Protein AF-A0A969KVG0-F1 (afdb_monomer_lite)

Foldseek 3Di:
DAPCQVVVVDDPPVCPPVNPDDDADQAPLVRCCVRVNPVRSVVVVVVLVVLLVLLVVCLVVVLDDPVCNVVLVVLSVLLVVLNVCRHPDRPPPPPVSVVVNVVSSVVSNVRSVVSVPDDPDPPPPD

pLDDT: mean 79.39, std 16.19, range [47.97, 97.56]

Sequence (126 aa):
WGLGNYKFLYPARIIDPVYDKIFHPHNFWLLLASEAGLLVMISLTAVIGYICFRAVRSLVTKQLATGDRPLLLGYLFAFWGCVAFALFDVTFYDARINVLNWVILAAIYSFTESSVAKPIAPSMLC

Secondary structure (DSSP, 8-state):
----GGGGTS-GGGS-TT---PPPPSSHHHHHHHHT-HHHHHHHHHHHHHHHHHHHHHHHTT-S-TTHHHHHHHHHHHHHHHHHHHHH--SSSHHHHHHHHHHHHHHHHHHHHHHHHS--------

Radius of gyration: 20.55 Å; chains: 1; bounding box: 65×17×59 Å

Structure (mmCIF, N/CA/C/O backbone):
data_AF-A0A969KVG0-F1
#
_entry.id   AF-A0A969KVG0-F1
#
loop_
_atom_site.group_PDB
_atom_site.id
_atom_site.type_symbol
_atom_site.label_atom_id
_atom_site.label_alt_id
_atom_site.label_comp_id
_atom_site.label_asym_id
_atom_site.label_entity_id
_atom_site.label_seq_id
_atom_site.pdbx_PDB_ins_code
_atom_site.Cartn_x
_atom_site.Cartn_y
_atom_site.Cartn_z
_atom_site.occupancy
_atom_site.B_iso_or_equiv
_atom_site.auth_seq_id
_atom_site.auth_comp_id
_atom_site.auth_asym_id
_atom_site.auth_atom_id
_atom_site.pdbx_PDB_model_num
AT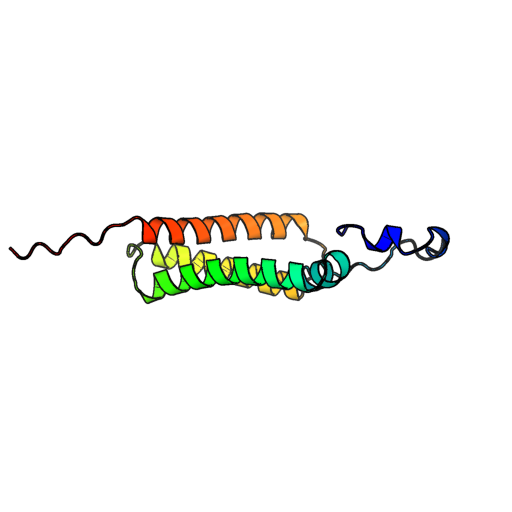OM 1 N N . TRP A 1 1 ? 16.335 -8.819 -12.833 1.00 52.75 1 TRP A N 1
ATOM 2 C CA . TRP A 1 1 ? 15.198 -8.457 -11.975 1.00 52.75 1 TRP A CA 1
ATOM 3 C C . TRP A 1 1 ? 14.264 -7.580 -12.794 1.00 52.75 1 TRP A C 1
ATOM 5 O O . TRP A 1 1 ? 14.773 -6.793 -13.581 1.00 52.75 1 TRP A O 1
ATOM 15 N N . GLY A 1 2 ? 12.952 -7.820 -12.721 1.00 62.00 2 GLY A N 1
ATOM 16 C CA . GLY A 1 2 ? 11.939 -7.299 -13.658 1.00 62.00 2 GLY A CA 1
ATOM 17 C C . GLY A 1 2 ? 11.153 -8.422 -14.347 1.00 62.00 2 GLY A C 1
ATOM 18 O O . GLY A 1 2 ? 11.597 -9.571 -14.337 1.00 62.00 2 GLY A O 1
ATOM 19 N N . LEU A 1 3 ? 9.992 -8.096 -14.927 1.00 67.19 3 LEU A N 1
ATOM 20 C CA . LEU A 1 3 ? 9.152 -9.054 -15.670 1.00 67.19 3 LEU A CA 1
ATOM 21 C C . LEU A 1 3 ? 9.823 -9.521 -16.974 1.00 67.19 3 LEU A C 1
ATOM 23 O O . LEU A 1 3 ? 9.512 -10.599 -17.471 1.00 67.19 3 LEU A O 1
ATOM 27 N N . GLY A 1 4 ? 10.799 -8.758 -17.478 1.00 66.94 4 GLY A N 1
ATOM 28 C CA . GLY A 1 4 ? 11.674 -9.171 -18.570 1.00 66.94 4 GLY A CA 1
ATOM 29 C C . GLY A 1 4 ? 11.091 -8.929 -19.959 1.00 66.94 4 GLY A C 1
ATOM 30 O O . GLY A 1 4 ? 11.636 -9.465 -20.922 1.00 66.94 4 GLY A O 1
ATOM 31 N N . ASN A 1 5 ? 10.045 -8.110 -20.083 1.00 68.56 5 ASN A N 1
ATOM 32 C CA . ASN A 1 5 ? 9.397 -7.806 -21.358 1.00 68.56 5 ASN A CA 1
ATOM 33 C C . ASN A 1 5 ? 10.344 -7.079 -22.319 1.00 68.56 5 ASN A C 1
ATOM 35 O O . ASN A 1 5 ? 10.359 -7.370 -23.516 1.00 68.56 5 ASN A O 1
ATOM 39 N N . TYR A 1 6 ? 11.217 -6.207 -21.808 1.00 66.56 6 TYR A N 1
ATOM 40 C CA . TYR A 1 6 ? 12.182 -5.500 -22.654 1.00 66.56 6 TYR A CA 1
ATOM 41 C C . TYR A 1 6 ? 13.236 -6.412 -23.295 1.00 66.56 6 TYR A C 1
ATOM 43 O O . TYR A 1 6 ? 13.768 -6.070 -24.349 1.00 66.56 6 TYR A O 1
ATOM 51 N N . LYS A 1 7 ? 13.507 -7.602 -22.740 1.00 66.25 7 LYS A N 1
ATOM 52 C CA . LYS A 1 7 ? 14.470 -8.551 -23.333 1.00 66.25 7 LYS A CA 1
ATOM 53 C C . LYS A 1 7 ? 14.034 -9.063 -24.707 1.00 66.25 7 LYS A C 1
ATOM 55 O O . LYS A 1 7 ? 14.878 -9.518 -25.470 1.00 66.25 7 LYS A O 1
ATOM 60 N N . PHE A 1 8 ? 12.739 -8.987 -25.017 1.00 68.62 8 PHE A N 1
ATOM 61 C CA . PHE A 1 8 ? 12.187 -9.402 -26.307 1.00 68.62 8 PHE A CA 1
ATOM 62 C C . PHE A 1 8 ? 12.202 -8.283 -27.357 1.00 68.62 8 PHE A C 1
ATOM 64 O O . PHE A 1 8 ? 12.067 -8.566 -28.544 1.00 68.62 8 PHE A O 1
ATOM 71 N N . LEU A 1 9 ? 12.365 -7.023 -26.935 1.00 69.19 9 LEU A N 1
ATOM 72 C CA . LEU A 1 9 ? 12.333 -5.851 -27.817 1.00 69.19 9 LEU A CA 1
ATOM 73 C C . LEU A 1 9 ? 13.719 -5.450 -28.340 1.00 69.19 9 LEU A C 1
ATOM 75 O O . LEU A 1 9 ? 13.808 -4.774 -29.364 1.00 69.19 9 LEU A O 1
ATOM 79 N N . TYR A 1 10 ? 14.797 -5.876 -27.675 1.00 62.88 10 TYR A N 1
ATOM 80 C CA . TYR A 1 10 ? 16.168 -5.561 -28.074 1.00 62.88 10 TYR A CA 1
ATOM 81 C C . TYR A 1 10 ? 16.906 -6.817 -28.567 1.00 62.88 10 TYR A C 1
ATOM 83 O O . TYR A 1 10 ? 16.909 -7.833 -27.869 1.00 62.88 10 TYR A O 1
ATOM 91 N N . PRO A 1 11 ? 17.579 -6.775 -29.736 1.00 62.84 11 PRO A N 1
ATOM 92 C CA . PRO A 1 11 ? 18.485 -7.840 -30.137 1.00 62.84 11 PRO A CA 1
ATOM 93 C C . PRO A 1 11 ? 19.571 -8.020 -29.071 1.00 62.84 11 PRO A C 1
ATOM 95 O O . PRO A 1 11 ? 20.147 -7.034 -28.609 1.00 62.84 11 PRO A O 1
ATOM 98 N N . ALA A 1 12 ? 19.917 -9.271 -28.748 1.00 60.53 12 ALA A N 1
ATOM 99 C CA . ALA A 1 12 ? 20.928 -9.614 -27.736 1.00 60.53 12 ALA A CA 1
ATOM 100 C C . ALA A 1 12 ? 22.289 -8.906 -27.934 1.00 60.53 12 ALA A C 1
ATOM 102 O O . AL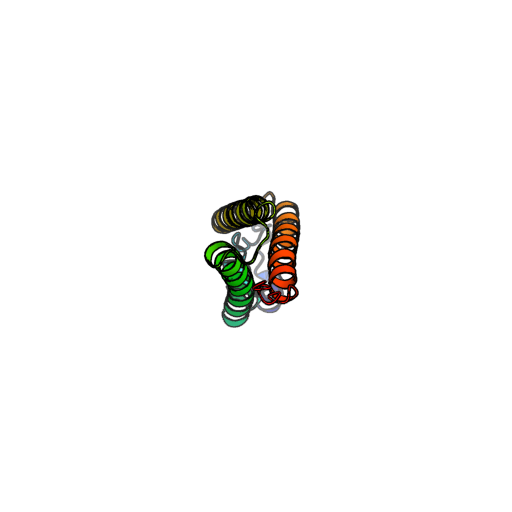A A 1 12 ? 23.071 -8.799 -26.999 1.00 60.53 12 ALA A O 1
ATOM 103 N N . ARG A 1 13 ? 22.553 -8.397 -29.146 1.00 51.69 13 ARG A N 1
ATOM 104 C CA . ARG A 1 13 ? 23.776 -7.702 -29.567 1.00 51.69 13 ARG A CA 1
ATOM 105 C C . ARG A 1 13 ? 23.859 -6.218 -29.156 1.00 51.69 13 ARG A C 1
ATOM 107 O O . ARG A 1 13 ? 24.945 -5.661 -29.230 1.00 51.69 13 ARG A O 1
ATOM 114 N N . ILE A 1 14 ? 22.764 -5.566 -28.744 1.00 53.59 14 ILE A N 1
ATOM 115 C CA . ILE A 1 14 ? 22.815 -4.165 -28.250 1.00 53.59 14 ILE A CA 1
ATOM 116 C C . ILE A 1 14 ? 23.388 -4.098 -26.820 1.00 53.59 14 ILE A C 1
ATOM 118 O O . ILE A 1 14 ? 23.811 -3.042 -26.358 1.00 53.59 14 ILE A O 1
ATOM 122 N N . ILE A 1 15 ? 23.467 -5.242 -26.137 1.00 55.34 15 ILE A N 1
ATOM 123 C CA . ILE A 1 15 ? 24.243 -5.404 -24.911 1.00 55.34 15 ILE A CA 1
ATOM 124 C C . ILE A 1 15 ? 25.712 -5.515 -25.338 1.00 55.34 15 ILE A C 1
ATOM 126 O O . ILE A 1 15 ? 26.201 -6.594 -25.665 1.00 55.34 15 ILE A O 1
ATOM 130 N N . ASP A 1 16 ? 26.377 -4.367 -25.445 1.00 50.16 16 ASP A N 1
ATOM 131 C CA . ASP A 1 16 ? 27.824 -4.277 -25.640 1.00 50.16 16 ASP A CA 1
ATOM 132 C C . ASP A 1 16 ? 28.534 -5.135 -24.567 1.00 5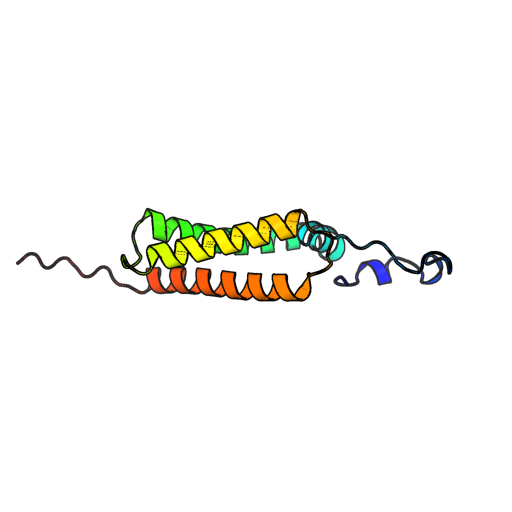0.16 16 ASP A C 1
ATOM 134 O O . ASP A 1 16 ? 28.131 -5.067 -23.402 1.00 50.16 16 ASP A O 1
ATOM 138 N N . PRO A 1 17 ? 29.579 -5.919 -24.900 1.00 56.94 17 PRO A N 1
ATOM 139 C CA . PRO A 1 17 ? 30.384 -6.648 -23.911 1.00 56.94 17 PRO A CA 1
ATOM 140 C C . PRO A 1 17 ? 30.988 -5.764 -22.800 1.00 56.94 17 PRO A C 1
ATOM 142 O O . PRO A 1 17 ? 31.494 -6.299 -21.818 1.00 56.94 17 PRO A O 1
ATOM 145 N N . VAL A 1 18 ? 30.949 -4.434 -22.933 1.00 56.06 18 VAL A N 1
ATOM 146 C CA . VAL A 1 18 ? 31.367 -3.461 -21.909 1.00 56.06 18 VAL A CA 1
ATOM 147 C C . VAL A 1 18 ? 30.243 -3.119 -20.912 1.00 56.06 18 VAL A C 1
ATOM 149 O O . VAL A 1 18 ? 30.527 -2.770 -19.764 1.00 56.06 18 VAL A O 1
ATOM 152 N N . TYR A 1 19 ? 28.967 -3.239 -21.295 1.00 54.72 19 TYR A N 1
ATOM 153 C CA . TYR A 1 19 ? 27.821 -2.965 -20.417 1.00 54.72 19 TYR A CA 1
ATOM 154 C C . TYR A 1 19 ? 27.268 -4.265 -19.812 1.00 54.72 19 TYR A C 1
ATOM 156 O O . TYR A 1 19 ? 26.191 -4.737 -20.171 1.00 54.72 19 TYR A O 1
ATOM 164 N N . ASP A 1 20 ? 27.976 -4.805 -18.817 1.00 53.28 20 ASP A N 1
ATOM 165 C CA . ASP A 1 20 ? 27.582 -6.014 -18.064 1.00 53.28 20 ASP A CA 1
ATOM 166 C C . ASP A 1 20 ? 26.214 -5.902 -17.353 1.00 53.28 20 ASP A C 1
ATOM 168 O O . ASP A 1 20 ? 25.633 -6.902 -16.918 1.00 53.28 20 ASP A O 1
ATOM 172 N N . LYS A 1 21 ? 25.679 -4.683 -17.189 1.00 56.00 21 LYS A N 1
ATOM 173 C CA . LYS A 1 21 ? 24.413 -4.428 -16.493 1.00 56.00 21 LYS A CA 1
ATOM 174 C C . LYS A 1 21 ? 23.577 -3.377 -17.212 1.00 56.00 21 LYS A C 1
ATOM 176 O O . LYS A 1 21 ? 23.930 -2.203 -17.255 1.00 56.00 21 LYS A O 1
ATOM 181 N N . ILE A 1 22 ? 22.407 -3.794 -17.683 1.00 56.88 22 ILE A N 1
ATOM 182 C CA . ILE A 1 22 ? 21.321 -2.878 -18.035 1.00 56.88 22 ILE A CA 1
ATOM 183 C C . ILE A 1 22 ? 20.755 -2.318 -16.725 1.00 56.88 22 ILE A C 1
ATOM 185 O O . ILE A 1 22 ? 20.348 -3.086 -15.848 1.00 56.88 22 ILE A O 1
ATOM 189 N N . PHE A 1 23 ? 20.736 -0.992 -16.587 1.00 57.50 23 PHE A N 1
ATOM 190 C CA . PHE A 1 23 ? 20.083 -0.322 -15.463 1.00 57.50 23 PHE A CA 1
ATOM 191 C C . PHE A 1 23 ? 18.585 -0.651 -15.484 1.00 57.50 23 PHE A C 1
ATOM 193 O O . PHE A 1 23 ? 17.898 -0.377 -16.466 1.00 57.50 23 PHE A O 1
ATOM 200 N N . HIS A 1 24 ? 18.086 -1.275 -14.419 1.00 60.72 24 HIS A N 1
ATOM 201 C CA . HIS A 1 24 ? 16.663 -1.561 -14.252 1.00 60.72 24 HIS A CA 1
ATOM 202 C C . HIS A 1 24 ? 16.009 -0.471 -13.393 1.00 60.72 24 HIS A C 1
ATOM 204 O O . HIS A 1 24 ? 16.674 0.096 -12.525 1.00 60.72 24 HIS A O 1
ATOM 210 N N . PRO A 1 25 ? 14.711 -0.173 -13.581 1.00 61.22 25 PRO A N 1
ATOM 211 C CA . PRO A 1 25 ? 14.011 0.778 -12.728 1.00 61.22 25 PRO A CA 1
ATOM 212 C C . PRO A 1 25 ? 14.095 0.330 -11.263 1.00 61.22 25 PRO A C 1
ATOM 214 O O . PRO A 1 25 ? 13.715 -0.792 -10.931 1.00 61.22 25 PRO A O 1
ATOM 217 N N . HIS A 1 26 ? 14.613 1.200 -10.396 1.00 68.38 26 HIS A N 1
ATOM 218 C CA . HIS A 1 26 ? 14.801 0.913 -8.967 1.00 68.38 26 HIS A CA 1
ATOM 219 C C . HIS A 1 26 ? 13.552 1.193 -8.117 1.00 68.38 26 HIS A C 1
ATOM 221 O O . HIS A 1 26 ? 13.533 0.941 -6.921 1.00 68.38 26 HIS A O 1
ATOM 227 N N . ASN A 1 27 ? 12.490 1.696 -8.740 1.00 78.94 27 ASN A N 1
ATOM 228 C CA . ASN A 1 27 ? 11.226 1.991 -8.087 1.00 78.94 27 ASN A CA 1
ATOM 229 C C . ASN A 1 27 ? 10.160 1.018 -8.603 1.00 78.94 27 ASN A C 1
ATOM 231 O O . ASN A 1 27 ? 9.984 0.876 -9.816 1.00 78.94 27 ASN A O 1
ATOM 235 N N . PHE A 1 28 ? 9.430 0.378 -7.687 1.00 80.38 28 PHE A N 1
ATOM 236 C CA . PHE A 1 28 ? 8.405 -0.621 -8.005 1.00 80.38 28 PHE A CA 1
ATOM 237 C C . PHE A 1 28 ? 7.332 -0.107 -8.982 1.00 80.38 28 PHE A C 1
ATOM 239 O O . PHE A 1 28 ? 6.941 -0.823 -9.904 1.00 80.38 28 PHE A O 1
ATOM 246 N N . TRP A 1 29 ? 6.898 1.148 -8.838 1.00 86.56 29 TRP A N 1
ATOM 247 C CA . TRP A 1 29 ? 5.927 1.773 -9.738 1.00 86.56 29 TRP A CA 1
ATOM 248 C C . TRP A 1 29 ? 6.514 2.041 -11.118 1.00 86.56 29 TRP A C 1
ATOM 250 O O . TRP A 1 29 ? 5.839 1.786 -12.112 1.00 86.56 29 TRP A O 1
ATOM 260 N N . LEU A 1 30 ? 7.765 2.505 -11.203 1.00 84.62 30 LEU A N 1
ATOM 261 C CA . LEU A 1 30 ? 8.439 2.681 -12.495 1.00 84.62 30 LEU A CA 1
ATOM 262 C C . LEU A 1 30 ? 8.667 1.336 -13.190 1.00 84.62 30 LEU A C 1
ATOM 264 O O . LEU A 1 30 ? 8.471 1.229 -14.401 1.00 84.62 30 LEU A O 1
ATOM 268 N N . LEU A 1 31 ? 9.024 0.301 -12.430 1.00 82.69 31 LEU A N 1
ATOM 269 C CA . LEU A 1 31 ? 9.172 -1.061 -12.934 1.00 82.69 31 LEU A CA 1
ATOM 270 C C . LEU A 1 31 ? 7.841 -1.584 -13.482 1.00 82.69 31 LEU A C 1
ATOM 272 O O . LEU A 1 31 ? 7.800 -2.046 -14.616 1.00 82.69 31 LEU A O 1
ATOM 276 N N . LEU A 1 32 ? 6.742 -1.456 -12.734 1.00 84.81 32 LEU A N 1
ATOM 277 C CA . LEU A 1 32 ? 5.417 -1.867 -13.207 1.00 84.81 32 LEU A CA 1
ATOM 278 C C . LEU A 1 32 ? 4.948 -1.061 -14.418 1.00 84.81 32 LEU A C 1
ATOM 280 O O . LEU A 1 32 ? 4.444 -1.641 -15.374 1.00 84.81 32 LEU A O 1
ATOM 284 N N . ALA A 1 33 ? 5.117 0.261 -14.398 1.00 87.94 33 ALA A N 1
ATOM 285 C CA . ALA A 1 33 ? 4.688 1.128 -15.489 1.00 87.94 33 ALA A CA 1
ATOM 286 C C . ALA A 1 33 ? 5.438 0.835 -16.795 1.00 87.94 33 ALA A C 1
ATOM 288 O O . ALA A 1 33 ? 4.825 0.848 -17.860 1.00 87.94 33 ALA A O 1
ATOM 289 N N . SER A 1 34 ? 6.743 0.565 -16.709 1.00 84.62 34 SER A N 1
ATOM 290 C CA . SER A 1 34 ? 7.587 0.264 -17.867 1.00 84.62 34 SER A CA 1
ATOM 291 C C . SER A 1 34 ? 7.369 -1.165 -18.376 1.00 84.62 34 SER A C 1
ATOM 293 O O . SER A 1 34 ? 7.105 -1.373 -19.555 1.00 84.62 34 SER A O 1
ATOM 295 N N . GLU A 1 35 ? 7.396 -2.160 -17.491 1.00 83.62 35 GLU A N 1
ATOM 296 C CA . GLU A 1 35 ? 7.351 -3.569 -17.892 1.00 83.62 35 GLU A CA 1
ATOM 297 C C . GLU A 1 35 ? 5.930 -4.107 -18.109 1.00 83.62 35 GLU A C 1
ATOM 299 O O . GLU A 1 35 ? 5.730 -4.953 -18.975 1.00 83.62 35 GLU A O 1
ATOM 304 N N . ALA A 1 36 ? 4.943 -3.663 -17.327 1.00 86.56 36 ALA A N 1
ATOM 305 C CA . ALA A 1 36 ? 3.558 -4.151 -17.388 1.00 86.56 36 ALA A CA 1
ATOM 306 C C . ALA A 1 36 ? 2.560 -3.098 -17.905 1.00 86.56 36 ALA A C 1
ATOM 308 O O . ALA A 1 36 ? 1.394 -3.412 -18.148 1.00 86.56 36 ALA A O 1
ATOM 309 N N . GLY A 1 37 ? 3.009 -1.855 -18.090 1.00 90.06 37 GLY A N 1
ATOM 310 C CA . GLY A 1 37 ? 2.190 -0.741 -18.548 1.00 90.06 37 GLY A CA 1
ATOM 311 C C . GLY A 1 37 ? 1.532 0.054 -17.417 1.00 90.06 37 GLY A C 1
ATOM 312 O O . GLY A 1 37 ? 1.336 -0.410 -16.290 1.00 90.06 37 GLY A O 1
ATOM 313 N N . LEU A 1 38 ? 1.141 1.288 -17.747 1.00 91.69 38 LEU A N 1
ATOM 314 C CA . LEU A 1 38 ? 0.522 2.223 -16.800 1.00 91.69 38 LEU A CA 1
ATOM 315 C C . LEU A 1 38 ? -0.784 1.692 -16.201 1.00 91.69 38 LEU A C 1
ATOM 317 O O . LEU A 1 38 ? -1.036 1.914 -15.021 1.00 91.69 38 LEU A O 1
ATOM 321 N N . LEU A 1 39 ? -1.594 0.973 -16.986 1.00 93.88 39 LEU A N 1
ATOM 322 C CA . LEU A 1 39 ? -2.863 0.424 -16.505 1.00 93.88 39 LEU A CA 1
ATOM 323 C C . LEU A 1 39 ? -2.650 -0.557 -15.352 1.00 93.88 39 LEU A C 1
ATOM 325 O O . LEU A 1 39 ? -3.285 -0.410 -14.314 1.00 93.88 39 LEU A O 1
ATOM 329 N N . VAL A 1 40 ? -1.715 -1.501 -15.494 1.00 92.31 40 VAL A N 1
ATOM 330 C CA . VAL A 1 40 ? -1.413 -2.484 -14.442 1.00 92.31 40 VAL A CA 1
ATOM 331 C C . VAL A 1 40 ? -0.905 -1.788 -13.179 1.00 92.31 40 VAL A C 1
ATOM 333 O O . VAL A 1 40 ? -1.372 -2.086 -12.078 1.00 92.31 40 VAL A O 1
ATOM 336 N N . MET A 1 41 ? 0.003 -0.821 -13.337 1.00 93.00 41 MET A N 1
ATOM 337 C CA . MET A 1 41 ? 0.539 -0.031 -12.226 1.00 93.00 41 MET A CA 1
ATOM 338 C C . MET A 1 41 ? -0.569 0.716 -11.464 1.00 93.00 41 MET A C 1
ATOM 340 O O . MET A 1 41 ? -0.635 0.638 -10.232 1.00 93.00 41 MET A O 1
ATOM 344 N N . ILE A 1 42 ? -1.473 1.388 -12.184 1.00 95.69 42 ILE A N 1
ATOM 345 C CA . ILE A 1 42 ? -2.593 2.129 -11.593 1.00 95.69 42 ILE A CA 1
ATOM 346 C C . ILE A 1 42 ? -3.574 1.171 -10.916 1.00 95.69 42 ILE A C 1
ATOM 348 O O . ILE A 1 42 ? -3.969 1.423 -9.779 1.00 95.69 42 ILE A O 1
ATOM 352 N N . SER A 1 43 ? -3.946 0.065 -11.567 1.00 96.31 43 SER A N 1
ATOM 353 C CA . SER A 1 43 ? -4.888 -0.912 -11.012 1.00 96.31 43 SER A CA 1
ATOM 354 C C . SER A 1 43 ? -4.382 -1.515 -9.706 1.00 96.31 43 SER A C 1
ATOM 356 O O . SER A 1 43 ? -5.123 -1.544 -8.724 1.00 96.31 43 SER A O 1
ATOM 358 N N . LEU A 1 44 ? -3.117 -1.942 -9.656 1.00 93.38 44 LEU A N 1
ATOM 359 C CA . LEU A 1 44 ? -2.539 -2.480 -8.426 1.00 93.38 44 LEU A CA 1
ATOM 360 C C . LEU A 1 44 ? -2.505 -1.419 -7.318 1.00 93.38 44 LEU A C 1
ATOM 362 O O . LEU A 1 44 ? -2.910 -1.689 -6.186 1.00 93.38 44 LEU A O 1
ATOM 366 N N . THR A 1 45 ? -2.081 -0.199 -7.654 1.00 94.12 45 THR A N 1
ATOM 367 C CA . THR A 1 45 ? -2.045 0.921 -6.703 1.00 94.12 45 THR A CA 1
ATOM 368 C C . THR A 1 45 ? -3.441 1.242 -6.167 1.00 94.12 45 THR A C 1
ATOM 370 O O . THR A 1 45 ? -3.600 1.472 -4.970 1.00 94.12 45 THR A O 1
ATOM 373 N N . ALA A 1 46 ? -4.467 1.200 -7.020 1.00 96.81 46 ALA A N 1
ATOM 374 C CA . ALA A 1 46 ? -5.852 1.433 -6.629 1.00 96.81 46 ALA A CA 1
ATOM 375 C C . ALA A 1 46 ? -6.378 0.345 -5.680 1.00 96.81 46 ALA A C 1
ATOM 377 O O . ALA A 1 46 ? -7.024 0.673 -4.686 1.00 96.81 46 ALA A O 1
ATOM 378 N N . VAL A 1 47 ? -6.070 -0.932 -5.936 1.00 96.81 47 VAL A N 1
ATOM 379 C CA . VAL A 1 47 ? -6.460 -2.047 -5.052 1.00 96.81 47 VAL A CA 1
ATOM 380 C C . VAL A 1 47 ? -5.831 -1.887 -3.668 1.00 96.81 47 VAL A C 1
ATOM 382 O O . VAL A 1 47 ? -6.534 -1.947 -2.659 1.00 96.81 47 VAL A O 1
ATOM 385 N N . ILE A 1 48 ? -4.525 -1.623 -3.609 1.00 96.00 48 ILE A N 1
ATOM 386 C CA . ILE A 1 48 ? -3.813 -1.406 -2.343 1.00 96.00 48 ILE A CA 1
ATOM 387 C C . ILE A 1 48 ? -4.369 -0.167 -1.624 1.00 96.00 48 ILE A C 1
ATOM 389 O O . ILE A 1 48 ? -4.698 -0.227 -0.438 1.00 96.00 48 ILE A O 1
ATOM 393 N N . GLY A 1 49 ? -4.546 0.938 -2.352 1.00 96.00 49 GLY A N 1
ATOM 394 C CA . GLY A 1 49 ? -5.120 2.173 -1.822 1.00 96.00 49 GLY A CA 1
ATOM 395 C C . GLY A 1 49 ? -6.527 1.973 -1.258 1.00 96.00 49 GLY A C 1
ATOM 396 O O . GLY A 1 49 ? -6.855 2.530 -0.211 1.00 96.00 49 GLY A O 1
ATOM 397 N N . TYR A 1 50 ? -7.338 1.120 -1.887 1.00 97.06 50 TYR A N 1
ATOM 398 C CA . TYR A 1 50 ? -8.670 0.773 -1.401 1.00 97.06 50 TYR A CA 1
ATOM 399 C C . TYR A 1 50 ? -8.635 -0.012 -0.079 1.00 97.06 50 TYR A C 1
ATOM 401 O O . TYR A 1 50 ? -9.427 0.274 0.824 1.00 97.06 50 TYR A O 1
ATOM 409 N N . ILE A 1 51 ? -7.691 -0.947 0.085 1.00 96.38 51 ILE A N 1
ATOM 410 C CA . ILE A 1 51 ? -7.478 -1.662 1.357 1.00 96.38 51 ILE A CA 1
ATOM 411 C C . ILE A 1 51 ? -7.102 -0.666 2.464 1.00 96.38 51 ILE A C 1
ATOM 413 O O . ILE A 1 51 ? -7.727 -0.653 3.529 1.00 96.38 51 ILE A O 1
ATOM 417 N N . CYS A 1 52 ? -6.138 0.221 2.199 1.00 96.94 52 CYS A N 1
ATOM 418 C CA . CYS A 1 52 ? -5.733 1.260 3.147 1.00 96.94 52 CYS A CA 1
ATOM 419 C C . CYS A 1 52 ? -6.893 2.208 3.489 1.00 96.9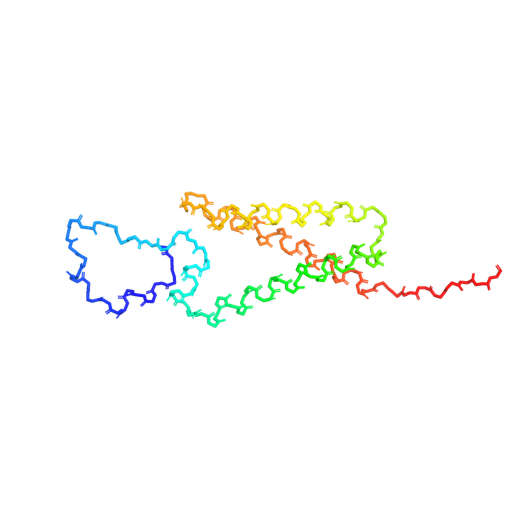4 52 CYS A C 1
ATOM 421 O O . CYS A 1 52 ? -7.098 2.538 4.658 1.00 96.94 52 CYS A O 1
ATOM 423 N N . PHE A 1 53 ? -7.695 2.603 2.497 1.00 96.31 53 PHE A N 1
ATOM 424 C CA . PHE A 1 53 ? -8.876 3.438 2.704 1.00 96.31 53 PHE A CA 1
ATOM 425 C C . PHE A 1 53 ? -9.894 2.771 3.638 1.00 96.31 53 PHE A C 1
ATOM 427 O O . PHE A 1 53 ? -10.369 3.409 4.581 1.00 96.31 53 PHE A O 1
ATOM 434 N N . ARG A 1 54 ? -10.201 1.481 3.436 1.00 95.31 54 ARG A N 1
ATOM 435 C CA . ARG A 1 54 ? -11.100 0.725 4.326 1.00 95.31 54 ARG A CA 1
ATOM 436 C C . ARG A 1 54 ? -10.564 0.652 5.757 1.00 95.31 54 ARG A C 1
ATOM 438 O O . ARG A 1 54 ? -11.338 0.820 6.698 1.00 95.31 54 ARG A O 1
ATOM 445 N N . ALA A 1 55 ? -9.259 0.454 5.925 1.00 94.75 55 ALA A N 1
ATOM 446 C CA . ALA A 1 55 ? -8.618 0.422 7.238 1.00 94.75 55 ALA A CA 1
ATOM 447 C C . ALA A 1 55 ? -8.720 1.767 7.968 1.00 94.75 55 ALA A C 1
ATOM 449 O O . ALA A 1 55 ? -9.175 1.818 9.113 1.00 94.75 55 ALA A O 1
ATOM 450 N N . VAL A 1 56 ? -8.392 2.868 7.286 1.00 95.62 56 VAL A N 1
ATOM 451 C CA . VAL A 1 56 ? -8.537 4.223 7.839 1.00 95.62 56 VAL A CA 1
ATOM 452 C C . VAL A 1 56 ? -9.998 4.515 8.180 1.00 95.62 56 VAL A C 1
ATOM 454 O O . VAL A 1 56 ? -10.293 5.009 9.268 1.00 95.62 56 VAL A O 1
ATOM 457 N N . ARG A 1 57 ? -10.938 4.148 7.301 1.00 94.81 57 ARG A N 1
ATOM 458 C CA . ARG A 1 57 ? -12.373 4.305 7.564 1.00 94.81 57 ARG A CA 1
ATOM 459 C C . ARG A 1 57 ? -12.809 3.546 8.820 1.00 94.81 57 ARG A C 1
ATOM 461 O O . ARG A 1 57 ? -13.574 4.103 9.607 1.00 94.81 57 ARG A O 1
ATOM 468 N N . SER A 1 58 ? -12.325 2.322 9.038 1.00 92.00 58 SER A N 1
ATOM 469 C CA . SER A 1 58 ? -12.646 1.533 10.240 1.00 92.00 58 SER A CA 1
ATOM 470 C C . SER A 1 58 ? -12.131 2.196 11.529 1.00 92.00 58 SER A C 1
ATOM 472 O O . SER A 1 58 ? -12.841 2.235 12.539 1.00 92.00 58 SER A O 1
ATOM 474 N N . LEU A 1 59 ? -10.948 2.826 11.481 1.00 91.75 59 LEU A N 1
ATOM 475 C CA . LEU A 1 59 ? -10.415 3.620 12.596 1.00 91.75 59 LEU A CA 1
ATOM 476 C C . LEU A 1 59 ? -11.268 4.863 12.885 1.00 91.75 59 LEU A C 1
ATOM 478 O O . LEU A 1 59 ? -11.638 5.099 14.037 1.00 91.75 59 LEU A O 1
ATOM 482 N N . VAL A 1 60 ? -11.617 5.632 11.849 1.00 92.69 60 VAL A N 1
ATOM 483 C CA . VAL A 1 60 ? -12.391 6.881 11.981 1.00 92.69 60 VAL A CA 1
ATOM 484 C C . VAL A 1 60 ? -13.813 6.610 12.476 1.00 92.69 60 VAL A C 1
ATOM 486 O O . VAL A 1 60 ? -14.318 7.315 13.346 1.00 92.69 60 VAL A O 1
ATOM 489 N N . THR A 1 61 ? -14.449 5.556 11.964 1.00 91.00 61 THR A N 1
ATOM 490 C CA . THR A 1 61 ? -15.816 5.163 12.346 1.00 91.00 61 THR A CA 1
ATOM 491 C C . THR A 1 61 ? -15.876 4.341 13.635 1.00 91.00 61 THR A C 1
ATOM 493 O O . THR A 1 61 ? -16.965 3.976 14.071 1.00 91.00 61 THR A O 1
ATOM 496 N N . LYS A 1 62 ? -14.725 4.075 14.275 1.00 84.69 62 LYS A N 1
ATOM 497 C CA . LYS A 1 62 ? -14.609 3.333 15.541 1.00 84.69 62 LYS A CA 1
ATOM 498 C C . LYS A 1 62 ? -15.235 1.927 15.498 1.00 84.69 62 LYS A C 1
ATOM 500 O O . LYS A 1 62 ? -15.631 1.412 16.542 1.00 84.69 62 LYS A O 1
ATOM 505 N N . GLN A 1 63 ? -15.267 1.294 14.322 1.00 83.31 63 GLN A N 1
ATOM 506 C CA . GLN A 1 63 ? -15.844 -0.046 14.110 1.00 83.31 63 GLN A CA 1
ATOM 507 C C . GLN A 1 63 ? -15.053 -1.165 14.811 1.00 83.31 63 GLN A C 1
ATOM 509 O O . GLN A 1 63 ? -15.602 -2.219 15.121 1.00 83.31 63 GLN A O 1
ATOM 514 N N . LEU A 1 64 ? -13.774 -0.921 15.105 1.00 84.62 64 LEU A N 1
ATOM 515 C CA . LEU A 1 64 ? -12.892 -1.854 15.809 1.00 84.62 64 LEU A CA 1
ATOM 516 C C . LEU A 1 64 ? -13.039 -1.762 17.330 1.00 84.62 64 LEU A C 1
ATOM 518 O O . LEU A 1 64 ? -13.301 -0.683 17.882 1.00 84.62 64 LEU A O 1
ATOM 522 N N . ALA A 1 65 ? -12.775 -2.882 18.010 1.00 85.50 65 ALA A N 1
ATOM 523 C CA . ALA A 1 65 ? -12.622 -2.912 19.459 1.00 85.50 65 ALA A CA 1
ATOM 524 C C . ALA A 1 65 ? -11.493 -1.965 19.903 1.00 85.50 65 ALA A C 1
ATOM 526 O O . ALA A 1 65 ? -10.530 -1.736 19.173 1.00 85.50 65 ALA A O 1
ATOM 527 N N . THR A 1 66 ? -11.601 -1.403 21.109 1.00 83.50 66 THR A N 1
ATOM 528 C CA . THR A 1 66 ? -10.659 -0.385 21.606 1.00 83.50 66 THR A CA 1
ATOM 529 C C . THR A 1 66 ? -9.201 -0.865 21.605 1.00 83.50 66 THR A C 1
ATOM 531 O O . THR A 1 66 ? -8.315 -0.057 21.340 1.00 83.50 66 THR A O 1
ATOM 534 N N . GLY A 1 67 ? -8.957 -2.164 21.827 1.00 87.19 67 GLY A N 1
ATOM 535 C CA . GLY A 1 67 ? -7.619 -2.770 21.788 1.00 87.19 67 GLY A CA 1
ATOM 536 C C . GLY A 1 67 ? -7.029 -2.954 20.383 1.00 87.19 67 GLY A C 1
ATOM 537 O O . GLY A 1 67 ? -5.816 -2.869 20.223 1.00 87.19 67 GLY A O 1
ATOM 538 N N . ASP A 1 68 ? -7.863 -3.113 19.352 1.00 90.06 68 ASP A N 1
ATOM 539 C CA . ASP A 1 68 ? -7.406 -3.399 17.980 1.00 90.06 68 ASP A CA 1
ATOM 540 C C . ASP A 1 68 ? -7.030 -2.128 17.205 1.00 90.06 68 ASP A C 1
ATOM 542 O O . ASP A 1 68 ? -6.251 -2.159 16.253 1.00 90.06 68 ASP A O 1
ATOM 546 N N . ARG A 1 69 ? -7.566 -0.975 17.620 1.00 90.69 69 ARG A N 1
ATOM 547 C CA . ARG A 1 69 ? -7.313 0.331 16.989 1.00 90.69 69 ARG A CA 1
ATOM 548 C C . ARG A 1 69 ? -5.829 0.725 16.964 1.00 90.69 69 ARG A C 1
ATOM 550 O O . ARG A 1 69 ? -5.353 1.068 15.882 1.00 90.69 69 ARG A O 1
ATOM 557 N N . PRO A 1 70 ? -5.081 0.700 18.089 1.00 94.38 70 PRO A N 1
ATOM 558 C CA . PRO A 1 70 ? -3.658 1.034 18.060 1.00 94.38 70 PRO A CA 1
ATOM 559 C C . PRO A 1 70 ? -2.838 0.031 17.237 1.00 94.38 70 PRO A C 1
ATOM 561 O O . PRO A 1 70 ? -1.880 0.441 16.587 1.00 94.38 70 PRO A O 1
ATOM 564 N N . LEU A 1 71 ? -3.235 -1.249 17.198 1.00 94.94 71 LEU A N 1
ATOM 565 C CA . LEU A 1 71 ? -2.582 -2.262 16.362 1.00 94.94 71 LEU A CA 1
ATOM 566 C C . LEU A 1 71 ? -2.745 -1.940 14.873 1.00 94.94 71 LEU A C 1
ATOM 568 O O . LEU A 1 71 ? -1.750 -1.856 14.154 1.00 94.94 71 LEU A O 1
ATOM 572 N N . LEU A 1 72 ? -3.977 -1.690 14.414 1.00 95.00 72 LEU A N 1
ATOM 573 C CA . LEU A 1 72 ? -4.230 -1.325 13.018 1.00 95.00 72 LEU A CA 1
ATOM 574 C C . LEU A 1 72 ? -3.525 -0.017 12.629 1.00 95.00 72 LEU A C 1
ATOM 576 O O . LEU A 1 72 ? -2.985 0.086 11.528 1.00 95.00 72 LEU A O 1
ATOM 580 N N . LEU A 1 73 ? -3.491 0.967 13.532 1.00 95.88 73 LEU A N 1
ATOM 581 C CA . LEU A 1 73 ? -2.757 2.212 13.311 1.00 95.88 73 LEU A CA 1
ATOM 582 C C . LEU A 1 73 ? -1.249 1.958 13.147 1.00 95.88 73 LEU A C 1
ATOM 584 O O . LEU A 1 73 ? -0.634 2.501 12.230 1.00 95.88 73 LEU A O 1
ATOM 588 N N . GLY A 1 74 ? -0.670 1.098 13.989 1.00 96.88 74 GLY A N 1
ATOM 589 C CA . GLY A 1 74 ? 0.727 0.678 13.881 1.00 96.88 74 GLY A CA 1
ATOM 590 C C . GLY A 1 74 ? 1.032 -0.004 12.546 1.00 96.88 74 GLY A C 1
ATOM 591 O O . GLY A 1 74 ? 2.005 0.359 11.886 1.00 96.88 74 GLY A O 1
ATOM 592 N N . TYR A 1 75 ? 0.171 -0.923 12.097 1.00 96.88 75 TYR A N 1
ATOM 593 C CA . TYR A 1 75 ? 0.318 -1.565 10.786 1.00 96.88 75 TYR A CA 1
ATOM 594 C C . TYR A 1 75 ? 0.225 -0.568 9.624 1.00 96.88 75 TYR A C 1
ATOM 596 O O . TYR A 1 75 ? 1.016 -0.665 8.687 1.00 96.88 75 TYR A O 1
ATOM 604 N N . LEU A 1 76 ? -0.681 0.415 9.685 1.00 97.06 76 LEU A N 1
ATOM 605 C CA . LEU A 1 76 ? -0.781 1.466 8.666 1.00 97.06 76 LEU A CA 1
ATOM 606 C C . LEU A 1 76 ? 0.490 2.317 8.590 1.00 97.06 76 LEU A C 1
ATOM 608 O O . LEU A 1 76 ? 0.973 2.577 7.489 1.00 97.06 76 LEU A O 1
ATOM 612 N N . PHE A 1 77 ? 1.049 2.732 9.729 1.00 97.56 77 PHE A N 1
ATOM 613 C CA . PHE A 1 77 ? 2.306 3.486 9.741 1.00 97.56 77 PHE A CA 1
ATOM 614 C C . PHE A 1 77 ? 3.489 2.653 9.252 1.00 97.56 77 PHE A C 1
ATOM 616 O O . PHE A 1 77 ? 4.298 3.158 8.476 1.00 97.56 77 PHE A O 1
ATOM 623 N N . ALA A 1 78 ? 3.572 1.381 9.652 1.00 95.88 78 ALA A N 1
ATOM 624 C CA . ALA A 1 78 ? 4.605 0.472 9.167 1.00 95.88 78 ALA A CA 1
ATOM 625 C C . ALA A 1 78 ? 4.525 0.308 7.640 1.00 95.88 78 ALA A C 1
ATOM 627 O O . ALA A 1 78 ? 5.532 0.462 6.952 1.00 95.88 78 ALA A O 1
ATOM 628 N N . PHE A 1 79 ? 3.319 0.090 7.105 1.00 95.56 79 PHE A N 1
ATOM 629 C CA . PHE A 1 79 ? 3.083 -0.007 5.666 1.00 95.56 79 PHE A CA 1
ATOM 630 C C . PHE A 1 79 ? 3.477 1.277 4.930 1.00 95.56 79 PHE A C 1
ATOM 632 O O . PHE A 1 79 ? 4.210 1.224 3.946 1.00 95.56 79 PHE A O 1
ATOM 639 N N . TRP A 1 80 ? 3.050 2.443 5.425 1.00 93.69 80 TRP A N 1
ATOM 640 C CA . TRP A 1 80 ? 3.417 3.729 4.828 1.00 93.69 80 TRP A CA 1
ATOM 641 C C . TRP A 1 80 ? 4.921 3.993 4.873 1.00 93.69 80 TRP A C 1
ATOM 643 O O . TRP A 1 80 ? 5.466 4.510 3.901 1.00 93.69 80 TRP A O 1
ATOM 653 N N . GLY A 1 81 ? 5.601 3.600 5.952 1.00 91.94 81 GLY A N 1
ATOM 654 C CA . GLY A 1 81 ? 7.059 3.645 6.038 1.00 91.94 81 GLY A CA 1
ATOM 655 C C . GLY A 1 81 ? 7.726 2.770 4.975 1.00 91.94 81 GLY A C 1
ATOM 656 O O . GLY A 1 81 ? 8.631 3.234 4.284 1.00 91.94 81 GLY A O 1
ATOM 657 N N . CYS A 1 82 ? 7.239 1.540 4.777 1.00 89.62 82 CYS A N 1
ATOM 658 C CA . CYS A 1 82 ? 7.726 0.643 3.725 1.00 89.62 82 CYS A CA 1
ATOM 659 C C . CYS A 1 82 ? 7.447 1.181 2.313 1.00 89.62 82 CYS A C 1
ATOM 661 O O . CYS A 1 82 ? 8.317 1.090 1.451 1.00 89.62 82 CYS A O 1
ATOM 663 N N . VAL A 1 83 ? 6.272 1.770 2.071 1.00 89.56 83 VAL A N 1
ATOM 664 C CA . VAL A 1 83 ? 5.919 2.409 0.791 1.00 89.56 83 VAL A CA 1
ATOM 665 C C . VAL A 1 83 ? 6.806 3.619 0.517 1.00 89.56 83 VAL A C 1
ATOM 667 O O . VAL A 1 83 ? 7.331 3.744 -0.587 1.00 89.56 83 VAL A O 1
ATOM 670 N N . ALA A 1 84 ? 7.007 4.488 1.511 1.00 88.31 84 ALA A N 1
ATOM 671 C CA . ALA A 1 84 ? 7.891 5.641 1.386 1.00 88.31 84 ALA A CA 1
ATOM 672 C C . ALA A 1 84 ? 9.327 5.193 1.093 1.00 88.31 84 ALA A C 1
ATOM 674 O O . ALA A 1 84 ? 9.948 5.711 0.171 1.00 88.31 84 ALA A O 1
ATOM 675 N N . PHE A 1 85 ? 9.822 4.178 1.806 1.00 84.88 85 PHE A N 1
ATOM 676 C CA . PHE A 1 85 ? 11.118 3.572 1.516 1.00 84.88 85 PHE A CA 1
ATOM 677 C C . PHE A 1 85 ? 11.177 3.043 0.075 1.00 84.88 85 PHE A C 1
ATOM 679 O O . PHE A 1 85 ? 12.052 3.450 -0.676 1.00 84.88 85 PHE A O 1
ATOM 686 N N . ALA A 1 86 ? 10.201 2.242 -0.363 1.00 82.00 86 ALA A N 1
ATOM 687 C CA . ALA A 1 86 ? 10.147 1.683 -1.719 1.00 82.00 86 ALA A CA 1
ATOM 688 C C . ALA A 1 86 ? 10.017 2.737 -2.839 1.00 82.00 86 ALA A C 1
ATOM 690 O O . ALA A 1 86 ? 10.332 2.448 -3.994 1.00 82.00 86 ALA A O 1
ATOM 691 N N . LEU A 1 87 ? 9.550 3.949 -2.522 1.00 82.69 87 LEU A N 1
ATOM 692 C CA . LEU A 1 87 ? 9.474 5.050 -3.480 1.00 82.69 87 LEU A CA 1
ATOM 693 C C . LEU A 1 87 ? 10.857 5.665 -3.759 1.00 82.69 87 LEU A C 1
ATOM 695 O O . LEU A 1 87 ? 11.108 6.094 -4.888 1.00 82.69 87 LEU A O 1
ATOM 699 N N . PHE A 1 88 ? 11.732 5.683 -2.749 1.00 78.75 88 PHE A N 1
ATOM 700 C CA . PHE A 1 88 ? 13.054 6.320 -2.789 1.00 78.75 88 PHE A CA 1
ATOM 701 C C . PHE A 1 88 ? 14.238 5.333 -2.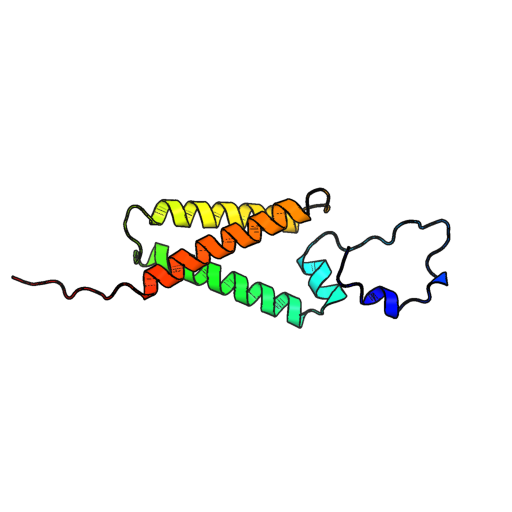795 1.00 78.75 88 PHE A C 1
ATOM 703 O O . PHE A 1 88 ? 15.377 5.773 -2.943 1.00 78.75 88 PHE A O 1
ATOM 710 N N . ASP A 1 89 ? 14.004 4.028 -2.620 1.00 69.38 89 ASP A N 1
ATOM 711 C CA . ASP A 1 89 ? 15.067 3.023 -2.501 1.00 69.38 89 ASP A CA 1
ATOM 712 C C . ASP A 1 89 ? 15.795 2.751 -3.831 1.00 69.38 89 ASP A C 1
ATOM 714 O O . ASP A 1 89 ? 15.213 2.746 -4.918 1.00 69.38 89 ASP A O 1
ATOM 718 N N . VAL A 1 90 ? 17.093 2.460 -3.715 1.00 59.41 90 VAL A N 1
ATOM 719 C CA . VAL A 1 90 ? 17.952 1.910 -4.768 1.00 59.41 90 VAL A CA 1
ATOM 720 C C . VAL A 1 90 ? 18.141 0.425 -4.453 1.00 59.41 90 VAL A C 1
ATOM 722 O O . VAL A 1 90 ? 19.158 0.025 -3.901 1.00 59.41 90 VAL A O 1
ATOM 725 N N . THR A 1 91 ? 17.106 -0.369 -4.751 1.00 55.72 91 THR A N 1
ATOM 726 C CA . THR A 1 91 ? 16.962 -1.847 -4.697 1.00 55.72 91 THR A CA 1
ATOM 727 C C . THR A 1 91 ? 18.159 -2.678 -4.189 1.00 55.72 91 THR A C 1
ATOM 729 O O . THR A 1 91 ? 18.670 -3.538 -4.913 1.00 55.72 91 THR A O 1
ATOM 732 N N . PHE A 1 92 ? 18.618 -2.482 -2.953 1.00 48.94 92 PHE A N 1
ATOM 733 C CA . PHE A 1 92 ? 19.615 -3.372 -2.338 1.00 48.94 92 PHE A CA 1
ATOM 734 C C . PHE A 1 92 ? 18.951 -4.392 -1.398 1.00 48.94 92 PHE A C 1
ATOM 736 O O . PHE A 1 92 ? 19.452 -5.502 -1.229 1.00 48.94 92 PHE A O 1
ATOM 743 N N . TYR A 1 93 ? 17.770 -4.071 -0.854 1.00 53.56 93 TYR A N 1
ATOM 744 C CA . TYR A 1 93 ? 17.040 -4.902 0.119 1.00 53.56 93 TYR A CA 1
ATOM 745 C C . TYR A 1 93 ? 15.681 -5.430 -0.385 1.00 53.56 93 TYR A C 1
ATOM 747 O O . TYR A 1 93 ? 14.862 -5.918 0.400 1.00 53.56 93 TYR A O 1
ATOM 755 N N . ASP A 1 94 ? 15.479 -5.376 -1.704 1.00 68.50 94 ASP A N 1
ATOM 756 C CA . ASP A 1 94 ? 14.197 -5.474 -2.418 1.00 68.50 94 ASP A CA 1
ATOM 757 C C . ASP A 1 94 ? 13.302 -6.642 -1.947 1.00 68.50 94 ASP A C 1
ATOM 759 O O . ASP A 1 94 ? 12.234 -6.428 -1.377 1.00 68.50 94 ASP A O 1
ATOM 763 N N . ALA A 1 95 ? 13.766 -7.894 -2.044 1.00 73.00 95 ALA A N 1
ATOM 764 C CA . ALA A 1 95 ? 12.905 -9.055 -1.787 1.00 73.00 95 ALA A CA 1
ATOM 765 C C . ALA A 1 95 ? 12.398 -9.166 -0.334 1.00 73.00 95 ALA A C 1
ATOM 767 O O . ALA A 1 95 ? 11.257 -9.566 -0.104 1.00 73.00 95 ALA A O 1
ATOM 768 N N . ARG A 1 96 ? 13.224 -8.820 0.663 1.00 81.62 96 ARG A N 1
ATOM 769 C CA . ARG A 1 96 ? 12.870 -8.992 2.087 1.00 81.62 96 ARG A CA 1
ATOM 770 C C . ARG A 1 96 ? 11.841 -7.959 2.528 1.00 81.62 96 ARG A C 1
ATOM 772 O O . ARG A 1 96 ? 10.857 -8.308 3.178 1.00 81.62 96 ARG A O 1
ATOM 779 N N . ILE A 1 97 ? 12.069 -6.703 2.149 1.00 81.19 97 ILE A N 1
ATOM 780 C CA . ILE A 1 97 ? 11.162 -5.596 2.457 1.00 81.19 97 ILE A CA 1
ATOM 781 C C . ILE A 1 97 ? 9.846 -5.775 1.698 1.00 81.19 97 ILE A C 1
ATOM 783 O O . ILE A 1 97 ? 8.784 -5.546 2.267 1.00 81.19 97 ILE A O 1
ATOM 787 N N . ASN A 1 98 ? 9.893 -6.279 0.463 1.00 83.12 98 ASN A N 1
ATOM 788 C CA . ASN A 1 98 ? 8.700 -6.560 -0.330 1.00 83.12 98 ASN A CA 1
ATOM 789 C C . ASN A 1 98 ? 7.821 -7.649 0.316 1.00 83.12 98 ASN A C 1
ATOM 791 O O . ASN A 1 98 ? 6.632 -7.424 0.532 1.00 83.12 98 ASN A O 1
ATOM 795 N N . VAL A 1 99 ? 8.404 -8.783 0.731 1.00 88.31 99 VAL A N 1
ATOM 796 C CA . VAL A 1 99 ? 7.665 -9.833 1.465 1.00 88.31 99 VAL A CA 1
ATOM 797 C C . VAL A 1 99 ? 7.039 -9.277 2.745 1.00 88.31 99 VAL A C 1
ATOM 799 O O . VAL A 1 99 ? 5.862 -9.524 3.008 1.00 88.31 99 VAL A O 1
ATOM 802 N N . LEU A 1 100 ? 7.792 -8.491 3.520 1.00 90.56 100 LEU A N 1
ATOM 803 C CA . LEU A 1 100 ? 7.264 -7.849 4.723 1.00 90.56 100 LEU A CA 1
ATOM 804 C C . LEU A 1 100 ? 6.081 -6.923 4.398 1.00 90.56 100 LEU A C 1
ATOM 806 O O . LEU A 1 100 ? 5.076 -6.949 5.107 1.00 90.56 100 LEU A O 1
ATOM 810 N N . ASN A 1 101 ? 6.167 -6.156 3.311 1.00 90.38 101 ASN A N 1
ATOM 811 C CA . ASN A 1 101 ? 5.112 -5.240 2.891 1.00 90.38 101 ASN A CA 1
ATOM 812 C C . ASN A 1 101 ? 3.808 -5.985 2.554 1.00 90.38 101 ASN A C 1
ATOM 814 O O . ASN A 1 101 ? 2.729 -5.556 2.963 1.00 90.38 101 ASN A O 1
ATOM 818 N N . TRP A 1 102 ? 3.901 -7.143 1.888 1.00 93.00 102 TRP A N 1
ATOM 819 C CA . TRP A 1 102 ? 2.745 -8.008 1.625 1.00 93.00 102 TRP A CA 1
ATOM 820 C C . TRP A 1 102 ? 2.141 -8.597 2.899 1.00 93.00 102 TRP A C 1
ATOM 822 O O . TRP A 1 102 ? 0.918 -8.627 3.035 1.00 93.00 102 TRP A O 1
ATOM 832 N N . VAL A 1 103 ? 2.974 -9.027 3.851 1.00 95.69 103 VAL A N 1
ATOM 833 C CA . VAL A 1 103 ? 2.502 -9.552 5.144 1.00 95.69 103 VAL A CA 1
ATOM 834 C C . VAL A 1 103 ? 1.781 -8.464 5.946 1.00 95.69 103 VAL A C 1
ATOM 836 O O . VAL A 1 103 ? 0.698 -8.710 6.479 1.00 95.69 103 VAL A O 1
ATOM 839 N N . ILE A 1 104 ? 2.333 -7.249 5.993 1.00 96.44 104 ILE A N 1
ATOM 840 C CA . ILE A 1 104 ? 1.696 -6.105 6.661 1.00 96.44 104 ILE A CA 1
ATOM 841 C C . ILE A 1 104 ? 0.367 -5.757 5.979 1.00 96.44 104 ILE A C 1
ATOM 843 O O . ILE A 1 104 ? -0.640 -5.566 6.662 1.00 96.44 104 ILE A O 1
ATOM 847 N N . LEU A 1 105 ? 0.327 -5.718 4.644 1.00 96.50 105 LEU A N 1
ATOM 848 C CA . LEU A 1 105 ? -0.900 -5.435 3.899 1.00 96.50 105 LEU A CA 1
ATOM 849 C C . LEU A 1 105 ? -1.986 -6.495 4.152 1.00 96.50 105 LEU A C 1
ATOM 851 O O . LEU A 1 105 ? -3.154 -6.145 4.327 1.00 96.50 105 LEU A O 1
ATOM 855 N N . ALA A 1 106 ? -1.609 -7.774 4.234 1.00 96.06 106 ALA A N 1
ATOM 856 C CA . ALA A 1 106 ? -2.523 -8.860 4.587 1.00 96.06 106 ALA A CA 1
ATOM 857 C C . ALA A 1 106 ? -3.081 -8.706 6.013 1.00 96.06 106 ALA A C 1
ATOM 859 O O . ALA A 1 106 ? -4.277 -8.915 6.234 1.00 96.06 106 ALA A O 1
ATOM 860 N N . ALA A 1 107 ? -2.251 -8.277 6.970 1.00 95.69 107 ALA A N 1
ATOM 861 C CA . ALA A 1 107 ? -2.706 -7.968 8.324 1.00 95.69 107 ALA A CA 1
ATOM 862 C C . ALA A 1 107 ? -3.729 -6.819 8.319 1.00 95.69 107 ALA A C 1
ATOM 864 O O . ALA A 1 107 ? -4.811 -6.967 8.887 1.00 95.69 107 ALA A O 1
ATOM 865 N N . ILE A 1 108 ? -3.440 -5.717 7.613 1.00 96.38 108 ILE A N 1
ATOM 866 C CA . ILE A 1 108 ? -4.367 -4.581 7.451 1.00 96.38 108 ILE A CA 1
ATOM 867 C C . ILE A 1 108 ? -5.703 -5.059 6.872 1.00 96.38 108 ILE A C 1
ATOM 869 O O . ILE A 1 108 ? -6.762 -4.730 7.410 1.00 96.38 108 ILE A O 1
ATOM 873 N N . TYR A 1 109 ? -5.661 -5.867 5.810 1.00 95.56 109 TYR A N 1
ATOM 874 C CA . TYR A 1 109 ? -6.856 -6.418 5.180 1.00 95.56 109 TYR A CA 1
ATOM 875 C C . TYR A 1 109 ? -7.704 -7.249 6.161 1.00 95.56 109 TYR A C 1
ATOM 877 O O . TYR A 1 109 ? -8.916 -7.037 6.245 1.00 95.56 109 TYR A O 1
ATOM 885 N N . SER A 1 110 ? -7.081 -8.100 6.982 1.00 93.38 110 SER A N 1
ATOM 886 C CA . SER A 1 110 ? -7.777 -8.935 7.976 1.00 93.38 110 SER A CA 1
ATOM 887 C C . SER A 1 110 ? -8.602 -8.123 8.991 1.00 93.38 110 SER A C 1
ATOM 889 O O . SER A 1 110 ? -9.756 -8.458 9.287 1.00 93.38 110 SER A O 1
ATOM 891 N N . PHE A 1 111 ? -8.074 -6.988 9.467 1.00 89.31 111 PHE A N 1
ATOM 892 C CA . PHE A 1 111 ? -8.825 -6.085 10.350 1.00 89.31 111 PHE A CA 1
ATOM 893 C C . PHE A 1 111 ? -10.038 -5.451 9.650 1.00 89.31 111 PHE A C 1
ATOM 895 O O . PHE A 1 111 ? -11.072 -5.222 10.287 1.00 89.31 111 PHE A O 1
ATOM 902 N N . THR A 1 112 ? -9.943 -5.180 8.343 1.00 85.44 112 THR A N 1
ATOM 903 C CA . THR A 1 112 ? -11.060 -4.598 7.577 1.00 85.44 112 THR A CA 1
ATOM 904 C C . THR A 1 112 ? -12.199 -5.582 7.330 1.00 85.44 112 THR A C 1
ATOM 906 O O . THR A 1 112 ? -13.352 -5.155 7.313 1.00 85.44 112 THR A O 1
ATOM 909 N N . GLU A 1 113 ? -11.909 -6.876 7.186 1.00 83.56 113 GLU A N 1
ATOM 910 C CA . GLU A 1 113 ? -12.930 -7.924 7.049 1.00 83.56 113 GLU A CA 1
ATOM 911 C C . GLU A 1 113 ? -13.587 -8.238 8.401 1.00 83.56 113 GLU A C 1
ATOM 913 O O . GLU A 1 113 ? -14.812 -8.288 8.511 1.00 83.56 113 GLU A O 1
ATOM 918 N N . SER A 1 114 ? -12.788 -8.309 9.469 1.00 73.19 114 SER A N 1
ATOM 919 C CA . SER A 1 114 ? -13.291 -8.514 10.837 1.00 73.19 114 SER A CA 1
ATOM 920 C C . SER A 1 114 ? -14.230 -7.390 11.298 1.00 73.19 114 SER A C 1
ATOM 922 O O . SER A 1 114 ? -15.197 -7.636 12.017 1.00 73.19 114 SER A O 1
ATOM 924 N N . SER A 1 115 ? -13.982 -6.154 10.848 1.00 64.94 115 SER A N 1
ATOM 925 C CA . SER A 1 115 ? -14.848 -4.997 11.130 1.00 64.94 115 SER A CA 1
ATOM 926 C C . SER A 1 115 ? -16.219 -5.103 10.450 1.00 64.94 115 SER A C 1
ATOM 928 O O . SER A 1 115 ? -17.208 -4.622 10.997 1.00 64.94 115 SER A O 1
ATOM 930 N N . VAL A 1 116 ? -16.290 -5.722 9.266 1.00 61.72 116 VAL A N 1
ATOM 931 C CA . VAL A 1 116 ? -17.542 -5.903 8.507 1.00 61.72 116 VAL A CA 1
ATOM 932 C C . VAL A 1 116 ? -18.384 -7.038 9.091 1.00 61.72 116 VAL A C 1
ATOM 934 O O . VAL A 1 116 ? -19.610 -6.960 9.079 1.00 61.72 116 VAL A O 1
ATOM 937 N N . ALA A 1 117 ? -17.744 -8.072 9.640 1.00 60.56 117 ALA A N 1
ATOM 938 C CA . ALA A 1 117 ? -18.423 -9.263 10.142 1.00 60.56 117 ALA A CA 1
ATOM 939 C C . ALA A 1 117 ? -19.154 -9.074 11.484 1.00 60.56 117 ALA A C 1
ATOM 941 O O . ALA A 1 117 ? -19.950 -9.936 11.854 1.00 60.56 117 ALA A O 1
ATOM 942 N N . LYS A 1 118 ? -18.907 -7.992 12.236 1.00 52.97 118 LYS A N 1
ATOM 943 C CA . LYS A 1 118 ? -19.537 -7.785 13.548 1.00 52.97 118 LYS A CA 1
ATOM 944 C C . LYS A 1 118 ? -20.927 -7.154 13.374 1.00 52.97 118 LYS A C 1
ATOM 946 O O . LYS A 1 118 ? -20.997 -5.972 13.033 1.00 52.97 118 LYS A O 1
ATOM 951 N N . PRO A 1 119 ? -22.037 -7.879 13.625 1.00 50.78 119 PRO A N 1
ATOM 952 C CA . PRO A 1 119 ? -23.361 -7.278 13.572 1.00 50.78 119 PRO A CA 1
ATOM 953 C C . PRO A 1 119 ? -23.447 -6.210 14.661 1.00 50.78 119 PRO A C 1
ATOM 955 O O . PRO A 1 119 ? -22.973 -6.414 15.782 1.00 50.78 119 PRO A O 1
ATOM 958 N N . ILE A 1 120 ? -24.063 -5.074 14.336 1.00 57.12 120 ILE A N 1
ATOM 959 C CA . ILE A 1 120 ? -24.476 -4.086 15.330 1.00 57.12 120 ILE A CA 1
ATOM 960 C C . ILE A 1 120 ? -25.471 -4.811 16.238 1.00 57.12 120 ILE A C 1
ATOM 962 O O . ILE A 1 120 ? -26.607 -5.058 15.837 1.00 57.12 120 ILE A O 1
ATOM 966 N N . ALA A 1 121 ? -25.036 -5.222 17.430 1.00 53.03 121 ALA A N 1
ATOM 967 C CA . ALA A 1 121 ? -25.962 -5.720 18.433 1.00 53.03 121 ALA A CA 1
ATOM 968 C C . ALA A 1 121 ? -26.969 -4.589 18.700 1.00 53.03 121 ALA A C 1
ATOM 970 O O . ALA A 1 121 ? -26.527 -3.474 19.004 1.00 53.03 121 ALA A O 1
ATOM 971 N N . PRO A 1 122 ? -28.288 -4.817 18.547 1.00 52.69 122 PRO A N 1
ATOM 972 C CA . PRO A 1 122 ? -29.261 -3.812 18.927 1.00 52.69 122 PRO A CA 1
ATOM 973 C C . PRO A 1 122 ? -29.027 -3.509 20.404 1.00 52.69 122 PRO A C 1
ATOM 975 O O . PRO A 1 122 ? -28.968 -4.419 21.232 1.00 52.69 122 PRO A O 1
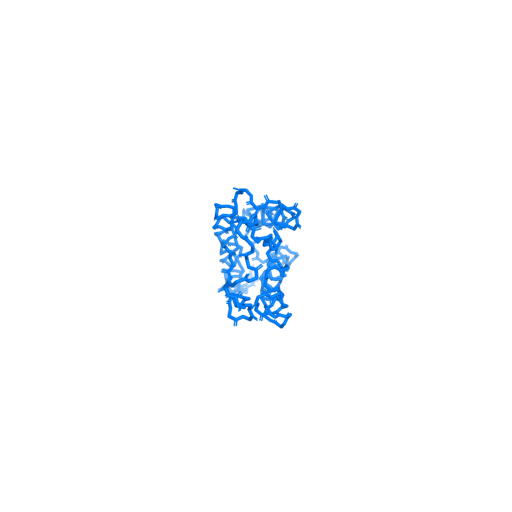ATOM 978 N N . SER A 1 123 ? -28.815 -2.231 20.713 1.00 59.34 123 SER A N 1
ATOM 979 C CA . SER A 1 123 ? -28.745 -1.750 22.084 1.00 59.34 123 SER A CA 1
ATOM 980 C C . SER A 1 123 ? -30.011 -2.217 22.794 1.00 59.34 123 SER A C 1
ATOM 982 O O . SER A 1 123 ? -31.100 -1.734 22.480 1.00 59.34 123 SER A O 1
ATOM 984 N N . MET A 1 124 ? -29.876 -3.188 23.698 1.00 47.97 124 MET A N 1
ATOM 985 C CA . MET A 1 124 ? -30.939 -3.538 24.627 1.00 47.97 124 MET A CA 1
ATOM 986 C C . MET A 1 124 ? -31.183 -2.311 25.501 1.00 47.97 124 MET A C 1
ATOM 988 O O . MET A 1 124 ? -30.438 -2.037 26.435 1.00 47.97 124 MET A O 1
ATOM 992 N N . LEU A 1 125 ? -32.201 -1.544 25.123 1.00 58.41 125 LEU A N 1
ATOM 993 C CA . LEU A 1 125 ? -32.957 -0.708 26.036 1.00 58.41 125 LEU A CA 1
ATOM 994 C C . LEU A 1 125 ? -33.753 -1.671 26.924 1.00 58.41 125 LEU A C 1
ATOM 996 O O . LEU A 1 125 ? -34.742 -2.246 26.472 1.00 58.41 125 LEU A O 1
ATOM 1000 N N . CYS A 1 126 ? -33.269 -1.872 28.145 1.00 50.56 126 CYS A N 1
ATOM 1001 C CA . CYS A 1 126 ? -34.046 -2.303 29.302 1.00 50.56 126 CYS A CA 1
ATOM 1002 C C . CYS A 1 126 ? -33.660 -1.378 30.456 1.00 50.56 126 CYS A C 1
ATOM 1004 O O . CYS A 1 126 ? -32.438 -1.139 30.608 1.00 50.56 126 CYS A O 1
#